Protein AF-A0AAU2B0Q8-F1 (afdb_monomer_lite)

Sequence (162 aa):
MTEQHGPQQRIADAIRPAMLNGLQDAELIGAPGTERINEWVDWIAAVVAGEVVQPIAAERDAFADRVDTLTHVARRNKEGCKDAARDVQLLEARVAELEAEVTQLRVPGVVLAGLGVEADAASVAGTPPQSLRDRLRAKYPATAEALDRRDAEAGPSRSAED

Structure (mmCIF, N/CA/C/O backbone):
data_AF-A0AAU2B0Q8-F1
#
_entry.id   AF-A0AAU2B0Q8-F1
#
loop_
_atom_site.group_PDB
_atom_site.id
_atom_site.type_symbol
_atom_site.label_atom_id
_atom_site.label_alt_id
_atom_site.label_comp_id
_atom_site.label_asym_id
_atom_site.label_entity_id
_atom_site.label_seq_id
_atom_site.pdbx_PDB_ins_code
_atom_site.Cartn_x
_atom_site.Cartn_y
_atom_site.Cartn_z
_atom_site.occupancy
_atom_site.B_iso_or_equiv
_atom_site.auth_seq_id
_atom_site.auth_comp_id
_atom_site.auth_asym_id
_atom_site.auth_atom_id
_atom_site.pdbx_PDB_model_num
ATOM 1 N N . MET A 1 1 ? 26.368 -13.907 -3.805 1.00 35.94 1 MET A N 1
ATOM 2 C CA . MET A 1 1 ? 25.536 -12.717 -3.543 1.00 35.94 1 MET A CA 1
ATOM 3 C C . MET A 1 1 ? 25.268 -12.088 -4.895 1.00 35.94 1 MET A C 1
ATOM 5 O O . MET A 1 1 ? 26.212 -11.636 -5.519 1.00 35.94 1 MET A O 1
ATOM 9 N N . THR A 1 2 ? 24.056 -12.201 -5.429 1.00 44.50 2 THR A N 1
ATOM 10 C CA . THR A 1 2 ? 23.700 -11.556 -6.701 1.00 44.50 2 THR A CA 1
ATOM 11 C C . THR A 1 2 ? 23.457 -10.083 -6.416 1.00 44.50 2 THR A C 1
ATOM 13 O O . THR A 1 2 ? 22.501 -9.760 -5.710 1.00 44.50 2 THR A O 1
ATOM 16 N N . GLU A 1 3 ? 24.339 -9.212 -6.901 1.00 51.69 3 GLU A N 1
ATOM 17 C CA . GLU A 1 3 ? 24.144 -7.765 -6.835 1.00 51.69 3 GLU A CA 1
ATOM 18 C C . GLU A 1 3 ? 22.804 -7.434 -7.495 1.00 51.69 3 GLU A C 1
ATOM 20 O O . GLU A 1 3 ? 22.628 -7.616 -8.699 1.00 51.69 3 GLU A O 1
ATOM 25 N N . GLN A 1 4 ? 21.811 -7.019 -6.707 1.00 60.97 4 GLN A N 1
ATOM 26 C CA . GLN A 1 4 ? 20.545 -6.557 -7.262 1.00 60.97 4 GLN A CA 1
ATOM 27 C C . GLN A 1 4 ? 20.808 -5.232 -7.966 1.00 60.97 4 GLN A C 1
ATOM 29 O O . GLN A 1 4 ? 21.012 -4.200 -7.331 1.00 60.97 4 GLN A O 1
ATOM 34 N N . HIS A 1 5 ? 20.836 -5.285 -9.292 1.00 75.31 5 HIS A N 1
ATOM 35 C CA . HIS A 1 5 ? 21.022 -4.114 -10.131 1.00 75.31 5 HIS A CA 1
ATOM 36 C C . HIS A 1 5 ? 19.855 -3.139 -9.905 1.00 75.31 5 HIS A C 1
ATOM 38 O O . HIS A 1 5 ? 18.690 -3.547 -9.816 1.00 75.31 5 HIS A O 1
ATOM 44 N N . GLY A 1 6 ? 20.168 -1.844 -9.795 1.00 86.56 6 GLY A N 1
ATOM 45 C CA . GLY A 1 6 ? 19.174 -0.789 -9.590 1.00 86.56 6 GLY A CA 1
ATOM 46 C C . GLY A 1 6 ? 18.129 -0.731 -10.717 1.00 86.56 6 GLY A C 1
ATOM 47 O O . GLY A 1 6 ? 18.336 -1.300 -11.792 1.00 86.56 6 GLY A O 1
ATOM 48 N N . PRO A 1 7 ? 16.979 -0.060 -10.506 1.00 87.62 7 PRO A N 1
ATOM 49 C CA . PRO A 1 7 ? 15.913 0.028 -11.507 1.00 87.62 7 PRO A CA 1
ATOM 50 C C . PRO A 1 7 ? 16.409 0.584 -12.846 1.00 87.62 7 PRO A C 1
ATOM 52 O O . PRO A 1 7 ? 16.089 0.004 -13.875 1.00 87.62 7 PRO A O 1
ATOM 55 N N . GLN A 1 8 ? 17.261 1.611 -12.832 1.00 89.12 8 GLN A N 1
ATOM 56 C CA . GLN A 1 8 ? 17.885 2.153 -14.040 1.00 89.12 8 GLN A CA 1
ATOM 57 C C . GLN A 1 8 ? 18.687 1.092 -14.803 1.00 89.12 8 GLN A C 1
ATOM 59 O O . GLN A 1 8 ? 18.427 0.867 -15.977 1.00 89.12 8 GLN A O 1
ATOM 64 N N . GLN A 1 9 ? 19.605 0.384 -14.140 1.00 91.00 9 GLN A N 1
ATOM 65 C CA . GLN A 1 9 ? 20.422 -0.639 -14.798 1.00 91.00 9 GLN A CA 1
ATOM 66 C C . GLN A 1 9 ? 19.556 -1.759 -15.391 1.00 91.00 9 GLN A C 1
ATOM 68 O O . GLN A 1 9 ? 19.743 -2.133 -16.541 1.00 91.00 9 GLN A O 1
ATOM 73 N N . ARG A 1 10 ? 18.538 -2.228 -14.656 1.00 91.88 10 ARG A N 1
ATOM 74 C CA . ARG A 1 10 ? 17.608 -3.251 -15.164 1.00 91.88 10 ARG A CA 1
ATOM 75 C C . ARG A 1 10 ? 16.826 -2.782 -16.390 1.00 91.88 10 ARG A C 1
ATOM 77 O O . ARG A 1 10 ? 16.596 -3.576 -17.297 1.00 91.88 10 ARG A O 1
ATOM 84 N N . ILE A 1 11 ? 16.406 -1.516 -16.417 1.00 91.56 11 ILE A N 1
ATOM 85 C CA . ILE A 1 11 ? 15.725 -0.936 -17.581 1.00 91.56 11 ILE A CA 1
ATOM 86 C C . ILE A 1 11 ? 16.696 -0.850 -18.757 1.00 91.56 11 ILE A C 1
ATOM 88 O O . ILE A 1 11 ? 16.349 -1.293 -19.849 1.00 91.56 11 ILE A O 1
ATOM 92 N N . ALA A 1 12 ? 17.909 -0.338 -18.529 1.00 92.31 12 ALA A N 1
ATOM 93 C CA . ALA A 1 12 ? 18.942 -0.235 -19.551 1.00 92.31 12 ALA A CA 1
ATOM 94 C C . ALA A 1 12 ? 19.239 -1.608 -20.171 1.00 92.31 12 ALA A C 1
ATOM 96 O O . ALA A 1 12 ? 19.169 -1.759 -21.388 1.00 92.31 12 ALA A O 1
ATOM 97 N N . ASP A 1 13 ? 19.473 -2.627 -19.343 1.00 93.75 13 ASP A N 1
ATOM 98 C CA . ASP A 1 13 ? 19.746 -3.999 -19.782 1.00 93.75 13 ASP A CA 1
ATOM 99 C C . ASP A 1 13 ? 18.590 -4.594 -20.601 1.00 93.75 13 ASP A C 1
ATOM 101 O O . ASP A 1 13 ? 18.823 -5.344 -21.549 1.00 93.75 13 ASP A O 1
ATOM 105 N N . ALA A 1 14 ? 17.343 -4.234 -20.277 1.00 92.50 14 ALA A N 1
ATOM 106 C CA . ALA A 1 14 ? 16.164 -4.712 -20.991 1.00 92.50 14 ALA A CA 1
ATOM 107 C C . ALA A 1 14 ? 15.992 -4.063 -22.376 1.00 92.50 14 ALA A C 1
ATOM 109 O O . ALA A 1 14 ? 15.600 -4.744 -23.324 1.00 92.50 14 ALA A O 1
ATOM 110 N N . ILE A 1 15 ? 16.273 -2.762 -22.512 1.00 90.12 15 ILE A N 1
ATOM 111 C CA . ILE A 1 15 ? 16.027 -2.026 -23.766 1.00 90.12 15 ILE A CA 1
ATOM 112 C C . ILE A 1 15 ? 17.228 -2.038 -24.721 1.00 90.12 15 ILE A C 1
ATOM 114 O O . ILE A 1 15 ? 17.041 -1.960 -25.939 1.00 90.12 15 ILE A O 1
ATOM 118 N N . ARG A 1 16 ? 18.457 -2.172 -24.198 1.00 91.06 16 ARG A N 1
ATOM 119 C CA . ARG A 1 16 ? 19.703 -2.085 -24.980 1.00 91.06 16 ARG A CA 1
ATOM 120 C C . ARG A 1 16 ? 19.742 -3.040 -26.177 1.00 91.06 16 ARG A C 1
ATOM 122 O O . ARG A 1 16 ? 20.041 -2.566 -27.273 1.00 91.06 16 ARG A O 1
ATOM 129 N N . PRO A 1 17 ? 19.411 -4.343 -26.045 1.00 91.06 17 PRO A N 1
ATOM 130 C CA . PRO A 1 17 ? 19.497 -5.271 -27.172 1.00 91.06 17 PRO A CA 1
ATOM 131 C C . PRO A 1 17 ? 18.515 -4.921 -28.294 1.00 91.06 17 PRO A C 1
ATOM 133 O O . PRO A 1 17 ? 18.855 -5.020 -29.470 1.00 91.06 17 PRO A O 1
ATOM 136 N N . ALA A 1 18 ? 17.306 -4.479 -27.941 1.00 87.56 18 ALA A N 1
ATOM 137 C CA . ALA A 1 18 ? 16.290 -4.099 -28.915 1.00 87.56 18 ALA A CA 1
ATOM 138 C C . ALA A 1 18 ? 16.690 -2.830 -29.679 1.00 87.56 18 ALA A C 1
ATOM 140 O O . ALA A 1 18 ? 16.539 -2.785 -30.897 1.00 87.56 18 ALA A O 1
ATOM 141 N N . MET A 1 19 ? 17.251 -1.830 -28.991 1.00 85.94 19 MET A N 1
ATOM 142 C CA . MET A 1 19 ? 17.720 -0.602 -29.639 1.00 85.94 19 MET A CA 1
ATOM 143 C C . MET A 1 19 ? 18.940 -0.845 -30.530 1.00 85.94 19 MET A C 1
ATOM 145 O O . MET A 1 19 ? 18.971 -0.356 -31.655 1.00 85.94 19 MET A O 1
ATOM 149 N N . LEU A 1 20 ? 19.912 -1.637 -30.066 1.00 84.81 20 LEU A N 1
ATOM 150 C CA . LEU A 1 20 ? 21.101 -1.966 -30.855 1.00 84.81 20 LEU A CA 1
ATOM 151 C C . LEU A 1 20 ? 20.778 -2.817 -32.086 1.00 84.81 20 LEU A C 1
ATOM 153 O O . LEU A 1 20 ? 21.429 -2.644 -33.106 1.00 84.81 20 LEU A O 1
ATOM 157 N N . ASN A 1 21 ? 19.797 -3.720 -32.017 1.00 83.62 21 ASN A N 1
ATOM 158 C CA . ASN A 1 21 ? 19.407 -4.538 -33.169 1.00 83.62 21 ASN A CA 1
ATOM 159 C C . ASN A 1 21 ? 18.445 -3.804 -34.112 1.00 83.62 21 ASN A C 1
ATOM 161 O O . ASN A 1 21 ? 18.556 -3.935 -35.324 1.00 83.62 21 ASN A O 1
ATOM 165 N N . GLY A 1 22 ? 17.505 -3.025 -33.571 1.00 78.38 22 GLY A N 1
ATOM 166 C CA . GLY A 1 22 ? 16.471 -2.350 -34.359 1.00 78.38 22 GLY A CA 1
ATOM 167 C C . GLY A 1 22 ? 16.946 -1.099 -35.102 1.00 78.38 22 GLY A C 1
ATOM 168 O O . GLY A 1 22 ? 16.287 -0.680 -36.047 1.00 78.38 22 GLY A O 1
ATOM 169 N N . LEU A 1 23 ? 18.070 -0.501 -34.691 1.00 77.12 23 LEU A N 1
ATOM 170 C CA . LEU A 1 23 ? 18.629 0.713 -35.302 1.00 77.12 23 LEU A CA 1
ATOM 171 C C . LEU A 1 23 ? 19.863 0.445 -36.180 1.00 77.12 23 LEU A C 1
ATOM 173 O O . LEU A 1 23 ? 20.507 1.396 -36.614 1.00 77.12 23 LEU A O 1
ATOM 177 N N . GLN A 1 24 ? 20.185 -0.823 -36.468 1.00 64.44 24 GLN A N 1
ATOM 178 C CA . GLN A 1 24 ? 21.345 -1.205 -37.291 1.00 64.44 24 GLN A CA 1
ATOM 179 C C . GLN A 1 24 ? 21.303 -0.664 -38.726 1.00 64.44 24 GLN A C 1
ATOM 181 O O . GLN A 1 24 ? 22.360 -0.418 -39.299 1.00 64.44 24 GLN A O 1
ATOM 186 N N . ASP A 1 25 ? 20.109 -0.440 -39.280 1.00 63.06 25 ASP A N 1
ATOM 187 C CA . ASP A 1 25 ? 19.922 0.099 -40.635 1.00 63.06 25 ASP A CA 1
ATOM 188 C C . ASP A 1 25 ? 19.875 1.640 -40.678 1.00 63.06 25 ASP A C 1
ATOM 190 O O . ASP A 1 25 ? 19.776 2.234 -41.753 1.00 63.06 25 ASP A O 1
ATOM 194 N N . ALA A 1 26 ? 19.919 2.314 -39.523 1.00 64.81 26 ALA A N 1
ATOM 195 C CA . ALA A 1 26 ? 20.040 3.769 -39.474 1.00 64.81 26 ALA A CA 1
ATOM 196 C C . ALA A 1 26 ? 21.473 4.191 -39.849 1.00 64.81 26 ALA A C 1
ATOM 198 O O . ALA A 1 26 ? 22.407 3.418 -39.673 1.00 64.81 26 ALA A O 1
ATOM 199 N N . GLU A 1 27 ? 21.696 5.447 -40.265 1.00 68.94 27 GLU A N 1
ATOM 200 C CA . GLU A 1 27 ? 23.040 6.005 -40.565 1.00 68.94 27 GLU A CA 1
ATOM 201 C C . GLU A 1 27 ? 24.040 5.948 -39.379 1.00 68.94 27 GLU A C 1
ATOM 203 O O . GLU A 1 27 ? 25.193 6.360 -39.490 1.00 68.94 27 GLU A O 1
ATOM 208 N N . LEU A 1 28 ? 23.617 5.408 -38.236 1.00 69.56 28 LEU A N 1
ATOM 209 C CA . LEU A 1 28 ? 24.382 5.152 -37.021 1.00 69.56 28 LEU A CA 1
ATOM 210 C C . LEU A 1 28 ? 25.115 3.795 -37.084 1.00 69.56 28 LEU A C 1
ATOM 212 O O . LEU A 1 28 ? 25.066 3.011 -36.138 1.00 69.56 28 LEU A O 1
ATOM 216 N N . ILE A 1 29 ? 25.795 3.496 -38.192 1.00 72.50 29 ILE A N 1
ATOM 217 C CA . ILE A 1 29 ? 26.538 2.236 -38.355 1.00 72.50 29 ILE A CA 1
ATOM 218 C C . ILE A 1 29 ? 27.941 2.358 -37.739 1.00 72.50 29 ILE A C 1
ATOM 220 O O . ILE A 1 29 ? 28.650 3.344 -37.941 1.00 72.50 29 ILE A O 1
ATOM 224 N N . GLY A 1 30 ? 28.382 1.313 -37.032 1.00 79.88 30 GLY A N 1
ATOM 225 C CA . GLY A 1 30 ? 29.742 1.190 -36.494 1.00 79.88 30 GLY A CA 1
ATOM 226 C C . GLY A 1 30 ? 29.897 1.681 -35.052 1.00 79.88 30 GLY A C 1
ATOM 227 O O . GLY A 1 30 ? 28.922 1.989 -34.371 1.00 79.88 30 GLY A O 1
ATOM 228 N N . ALA A 1 31 ? 31.142 1.732 -34.564 1.00 83.69 31 ALA A N 1
ATOM 229 C CA . ALA A 1 31 ? 31.440 2.040 -33.160 1.00 83.69 31 ALA A CA 1
ATOM 230 C C . ALA A 1 31 ? 30.826 3.368 -32.651 1.00 83.69 31 ALA A C 1
ATOM 232 O O . ALA A 1 31 ? 30.206 3.336 -31.588 1.00 83.69 31 ALA A O 1
ATOM 233 N N . PRO A 1 32 ? 30.868 4.489 -33.406 1.00 83.38 32 PRO A N 1
ATOM 234 C CA . PRO A 1 32 ? 30.246 5.743 -32.965 1.00 83.38 32 PRO A CA 1
ATOM 235 C C . PRO A 1 32 ? 28.717 5.660 -32.842 1.00 83.38 32 PRO A C 1
ATOM 237 O O . PRO A 1 32 ? 28.114 6.312 -31.991 1.00 83.38 32 PRO A O 1
ATOM 240 N N . GLY A 1 33 ? 28.071 4.851 -33.687 1.00 85.44 33 GLY A N 1
ATOM 241 C CA . GLY A 1 33 ? 26.631 4.615 -33.617 1.00 85.44 33 GLY A CA 1
ATOM 242 C C . GLY A 1 33 ? 26.243 3.804 -32.384 1.00 85.44 33 GLY A C 1
ATOM 243 O O . GLY A 1 33 ? 25.320 4.178 -31.663 1.00 85.44 33 GLY A O 1
ATOM 244 N N . THR A 1 34 ? 27.006 2.751 -32.083 1.00 87.31 34 THR A N 1
ATOM 245 C CA . THR A 1 34 ? 26.842 1.946 -30.864 1.00 87.31 34 THR A CA 1
ATOM 246 C C . THR A 1 34 ? 27.009 2.782 -29.595 1.00 87.31 34 THR A C 1
ATOM 248 O O . THR A 1 34 ? 26.206 2.650 -28.673 1.00 87.31 34 THR A O 1
ATOM 251 N N . GLU A 1 35 ? 28.017 3.658 -29.538 1.00 88.44 35 GLU A N 1
ATOM 252 C CA . GLU A 1 35 ? 28.221 4.579 -28.411 1.00 88.44 35 GLU A CA 1
ATOM 253 C C . GLU A 1 3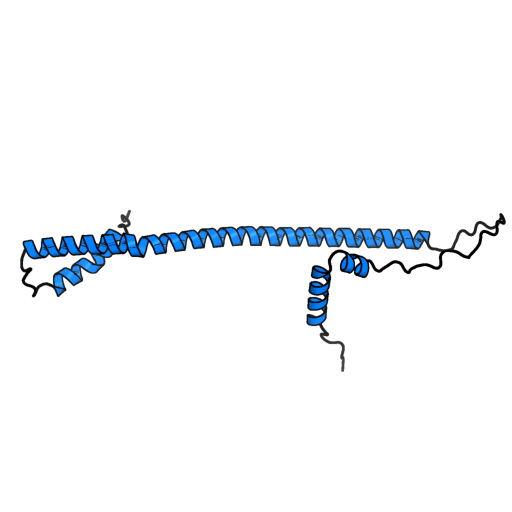5 ? 26.999 5.476 -28.199 1.00 88.44 35 GLU A C 1
ATOM 255 O O . GLU A 1 35 ? 26.435 5.508 -27.106 1.00 88.44 35 GLU A O 1
ATOM 260 N N . ARG A 1 36 ? 26.505 6.107 -29.267 1.00 87.12 36 ARG A N 1
ATOM 261 C CA . ARG A 1 36 ? 25.338 6.990 -29.190 1.00 87.12 36 ARG A CA 1
ATOM 262 C C . ARG A 1 36 ? 24.051 6.259 -28.798 1.00 87.12 36 ARG A C 1
ATOM 264 O O . ARG A 1 36 ? 23.245 6.796 -28.043 1.00 87.12 36 ARG A O 1
ATOM 271 N N . ILE A 1 37 ? 23.856 5.027 -29.272 1.00 88.00 37 ILE A N 1
ATOM 272 C CA . ILE A 1 37 ? 22.720 4.190 -28.856 1.00 88.00 37 ILE A CA 1
ATOM 273 C C . ILE A 1 37 ? 22.828 3.847 -27.366 1.00 88.00 37 ILE A C 1
ATOM 275 O O . ILE A 1 37 ? 21.822 3.891 -26.660 1.00 88.00 37 ILE A O 1
ATOM 279 N N . ASN A 1 38 ? 24.029 3.545 -26.866 1.00 89.12 38 ASN A N 1
ATOM 280 C CA . ASN A 1 38 ? 24.239 3.277 -25.445 1.00 89.12 38 ASN A CA 1
ATOM 281 C C . ASN A 1 38 ? 23.926 4.502 -24.575 1.00 89.12 38 ASN A C 1
ATOM 283 O O . ASN A 1 38 ? 23.239 4.350 -23.569 1.00 89.12 38 ASN A O 1
ATOM 287 N N . GLU A 1 39 ? 24.338 5.702 -24.990 1.00 89.44 39 GLU A N 1
ATOM 288 C CA . GLU A 1 39 ? 23.991 6.953 -24.301 1.00 89.44 39 GLU A CA 1
ATOM 289 C C . GLU A 1 39 ? 22.472 7.174 -24.241 1.00 89.44 39 GLU A C 1
ATOM 291 O O . GLU A 1 39 ? 21.930 7.553 -23.201 1.00 89.44 39 GLU A O 1
ATOM 296 N N . TRP A 1 40 ? 21.758 6.904 -25.338 1.00 92.44 40 TRP A N 1
ATOM 297 C CA . TRP A 1 40 ? 20.297 7.006 -25.365 1.00 92.44 40 TRP A CA 1
ATOM 298 C C . TRP A 1 40 ? 19.625 5.987 -24.458 1.00 92.44 40 TRP A C 1
ATOM 300 O O . TRP A 1 40 ? 18.688 6.338 -23.745 1.00 92.44 40 TRP A O 1
ATOM 310 N N . VAL A 1 41 ? 20.102 4.745 -24.462 1.00 93.19 41 VAL A N 1
ATOM 311 C CA . VAL A 1 41 ? 19.620 3.696 -23.561 1.00 93.19 41 VAL A CA 1
ATOM 312 C C . VAL A 1 41 ? 19.783 4.126 -22.106 1.00 93.19 41 VAL A C 1
ATOM 314 O O . VAL A 1 41 ? 18.835 4.019 -21.329 1.00 93.19 41 VAL A O 1
ATOM 317 N N . ASP A 1 42 ? 20.950 4.654 -21.744 1.00 93.06 42 ASP A N 1
ATOM 318 C CA . ASP A 1 42 ? 21.232 5.081 -20.376 1.00 93.06 42 ASP A CA 1
ATOM 319 C C . ASP A 1 42 ? 20.362 6.282 -19.974 1.00 93.06 42 ASP A C 1
ATOM 321 O O . ASP A 1 42 ? 19.837 6.316 -18.856 1.00 93.06 42 ASP A O 1
ATOM 325 N N . TRP A 1 43 ? 20.135 7.225 -20.896 1.00 95.00 43 TRP A N 1
ATOM 326 C CA . TRP A 1 43 ? 19.232 8.358 -20.689 1.00 95.00 43 TRP A CA 1
ATOM 327 C C . TRP A 1 43 ? 17.772 7.916 -20.516 1.00 95.00 43 TRP A C 1
ATOM 329 O O . TRP A 1 43 ? 17.133 8.306 -19.539 1.00 95.00 43 TRP A O 1
ATOM 339 N N . ILE A 1 44 ? 17.247 7.059 -21.402 1.00 92.00 44 ILE A N 1
ATOM 340 C CA . ILE A 1 44 ? 15.879 6.520 -21.294 1.00 92.00 44 ILE A CA 1
ATOM 341 C C . ILE A 1 44 ? 15.722 5.773 -19.971 1.00 92.00 44 ILE A C 1
ATOM 343 O O . ILE A 1 44 ? 14.739 5.969 -19.257 1.00 92.00 44 ILE A O 1
ATOM 347 N N . ALA A 1 45 ? 16.696 4.937 -19.617 1.00 95.44 45 ALA A N 1
ATOM 348 C CA . ALA A 1 45 ? 16.668 4.185 -18.377 1.00 95.44 45 ALA A CA 1
ATOM 349 C C . ALA A 1 45 ? 16.657 5.095 -17.143 1.00 95.44 45 ALA A C 1
ATOM 351 O O . ALA A 1 45 ? 15.925 4.814 -16.192 1.00 95.44 45 ALA A O 1
ATOM 352 N N . ALA A 1 46 ? 17.427 6.188 -17.160 1.00 92.88 46 ALA A N 1
ATOM 353 C CA . ALA A 1 46 ? 17.427 7.181 -16.089 1.00 92.88 46 ALA A CA 1
ATOM 354 C C . ALA A 1 46 ? 16.056 7.856 -15.956 1.00 92.88 46 ALA A C 1
ATOM 356 O O . ALA A 1 46 ? 15.504 7.910 -14.857 1.00 92.88 46 ALA A O 1
ATOM 357 N N . VAL A 1 47 ? 15.481 8.305 -17.076 1.00 95.31 47 VAL A N 1
ATOM 358 C CA . VAL A 1 47 ? 14.170 8.969 -17.104 1.00 95.31 47 VAL A CA 1
ATOM 359 C C . VAL A 1 47 ? 13.071 8.025 -16.623 1.00 95.31 47 VAL A C 1
ATOM 361 O O . VAL A 1 47 ? 12.293 8.393 -15.755 1.00 95.31 47 VAL A O 1
ATOM 364 N N . VAL A 1 48 ? 13.015 6.785 -17.112 1.00 94.94 48 VAL A N 1
ATOM 365 C CA . VAL A 1 48 ? 11.987 5.823 -16.681 1.00 94.94 48 VAL A CA 1
ATOM 366 C C . VAL A 1 48 ? 12.162 5.451 -15.206 1.00 94.94 48 VAL A C 1
ATOM 368 O O . VAL A 1 48 ? 11.177 5.350 -14.471 1.00 94.94 48 VAL A O 1
ATOM 371 N N . ALA A 1 49 ? 13.399 5.273 -14.736 1.00 94.25 49 ALA A N 1
ATOM 372 C CA . ALA A 1 49 ? 13.650 4.990 -13.328 1.00 94.25 49 ALA A CA 1
ATOM 373 C C . ALA A 1 49 ? 13.195 6.145 -12.418 1.00 94.25 49 ALA A C 1
ATOM 375 O O . ALA A 1 49 ? 12.574 5.883 -11.387 1.00 94.25 49 ALA A O 1
ATOM 376 N N . GLY A 1 50 ? 13.483 7.391 -12.798 1.00 89.88 50 GLY A N 1
ATOM 377 C CA . GLY A 1 50 ? 13.144 8.584 -12.019 1.00 89.88 50 GLY A CA 1
ATOM 378 C C . GLY A 1 50 ? 11.674 8.986 -12.109 1.00 89.88 50 GLY A C 1
ATOM 379 O O . GLY A 1 50 ? 11.032 9.187 -11.089 1.00 89.88 50 GLY A O 1
ATOM 380 N N . GLU A 1 51 ? 11.114 9.050 -13.313 1.00 94.19 51 GLU A N 1
ATOM 381 C CA . GLU A 1 51 ? 9.787 9.638 -13.548 1.00 94.19 51 GLU A CA 1
ATOM 382 C C . GLU A 1 51 ? 8.644 8.621 -13.456 1.00 94.19 51 GLU A C 1
ATOM 384 O O . GLU A 1 51 ? 7.489 9.000 -13.285 1.00 94.19 51 GLU A O 1
ATOM 389 N N . VAL A 1 52 ? 8.938 7.321 -13.573 1.00 93.94 52 VAL A N 1
ATOM 390 C CA . VAL A 1 52 ? 7.907 6.270 -13.554 1.00 93.94 52 VAL A CA 1
ATOM 391 C C . VAL A 1 52 ? 8.090 5.344 -12.362 1.00 93.94 52 VAL A C 1
ATOM 393 O O . VAL A 1 52 ? 7.171 5.160 -11.566 1.00 93.94 52 VAL A O 1
ATOM 396 N N . VAL A 1 53 ? 9.277 4.752 -12.208 1.00 94.88 53 VAL A N 1
ATOM 397 C CA . VAL A 1 53 ? 9.483 3.716 -11.187 1.00 94.88 53 VAL A CA 1
ATOM 398 C C . VAL A 1 53 ? 9.507 4.303 -9.776 1.00 94.88 53 VAL A C 1
ATOM 400 O O . VAL A 1 53 ? 8.875 3.735 -8.885 1.00 94.88 53 VAL A O 1
ATOM 403 N N . GLN A 1 54 ? 10.208 5.418 -9.553 1.00 91.81 54 GLN A N 1
ATOM 404 C CA . GLN A 1 54 ? 10.292 6.031 -8.222 1.00 91.81 54 GLN A CA 1
ATOM 405 C C . GLN A 1 54 ? 8.930 6.504 -7.679 1.00 91.81 54 GLN A C 1
ATOM 407 O O . GLN A 1 54 ? 8.629 6.142 -6.540 1.00 91.81 54 GLN A O 1
ATOM 412 N N . PRO A 1 55 ? 8.069 7.218 -8.436 1.00 95.38 55 PRO A N 1
ATOM 413 C CA . PRO A 1 55 ? 6.752 7.622 -7.945 1.00 95.38 55 PRO A CA 1
ATOM 414 C C . PRO A 1 55 ? 5.866 6.434 -7.576 1.00 95.38 55 PRO A C 1
ATOM 416 O O . PRO A 1 55 ? 5.283 6.414 -6.496 1.00 95.38 55 PRO A O 1
ATOM 419 N N . ILE A 1 56 ? 5.835 5.395 -8.418 1.00 94.88 56 ILE A N 1
ATOM 420 C CA . ILE A 1 56 ? 5.065 4.175 -8.140 1.00 94.88 56 ILE A CA 1
ATOM 421 C C . ILE A 1 56 ? 5.585 3.480 -6.876 1.00 94.88 56 ILE A C 1
ATOM 423 O O . ILE A 1 56 ? 4.797 3.007 -6.056 1.00 94.88 56 ILE A O 1
ATOM 427 N N . ALA A 1 57 ? 6.907 3.413 -6.695 1.00 95.25 57 ALA A N 1
ATOM 428 C CA . ALA A 1 57 ? 7.499 2.841 -5.490 1.00 95.25 57 ALA A CA 1
ATOM 429 C C . ALA A 1 57 ? 7.131 3.655 -4.239 1.00 95.25 57 ALA A C 1
ATOM 431 O O . ALA A 1 57 ? 6.722 3.070 -3.239 1.00 95.25 57 ALA A O 1
ATOM 432 N N . ALA A 1 58 ? 7.194 4.986 -4.315 1.00 95.31 58 ALA A N 1
ATOM 433 C CA . ALA A 1 58 ? 6.808 5.868 -3.218 1.00 95.31 58 ALA A CA 1
ATOM 434 C C . ALA A 1 58 ? 5.318 5.728 -2.860 1.00 95.31 58 ALA A C 1
ATOM 436 O O . ALA A 1 58 ? 4.971 5.638 -1.683 1.00 95.31 58 ALA A O 1
ATOM 437 N N . GLU A 1 59 ? 4.430 5.651 -3.854 1.00 96.44 59 GLU A N 1
ATOM 438 C CA . GLU A 1 59 ? 2.997 5.430 -3.628 1.00 96.44 59 GLU A CA 1
ATOM 439 C C . GLU A 1 59 ? 2.708 4.061 -3.010 1.00 96.44 59 GLU A C 1
ATOM 441 O O . GLU A 1 59 ? 1.873 3.955 -2.106 1.00 96.44 59 GLU A O 1
ATOM 446 N N . ARG A 1 60 ? 3.405 3.014 -3.469 1.00 97.12 60 ARG A N 1
ATOM 447 C CA . ARG A 1 60 ? 3.319 1.671 -2.888 1.00 97.12 60 ARG A CA 1
ATOM 448 C C . ARG A 1 60 ? 3.722 1.690 -1.417 1.00 97.12 60 ARG A C 1
ATOM 450 O O . ARG A 1 60 ? 3.014 1.113 -0.595 1.00 97.12 60 ARG A O 1
ATOM 457 N N . ASP A 1 61 ? 4.826 2.348 -1.088 1.00 97.56 61 ASP A N 1
ATOM 458 C CA . ASP A 1 61 ? 5.334 2.403 0.282 1.00 97.56 61 ASP A CA 1
ATOM 459 C C . ASP A 1 61 ? 4.376 3.209 1.179 1.00 97.56 61 ASP A C 1
ATOM 461 O O . ASP A 1 61 ? 3.943 2.720 2.221 1.00 97.56 61 ASP A O 1
ATOM 465 N N . ALA A 1 62 ? 3.876 4.354 0.703 1.00 97.50 62 ALA A N 1
ATOM 466 C CA . ALA A 1 62 ? 2.840 5.120 1.402 1.00 97.50 62 ALA A CA 1
ATOM 467 C C . ALA A 1 62 ? 1.512 4.349 1.556 1.00 97.50 62 ALA A C 1
ATOM 469 O O . ALA A 1 62 ? 0.733 4.579 2.486 1.00 97.50 62 ALA A O 1
ATOM 470 N N . PHE A 1 63 ? 1.184 3.450 0.625 1.00 97.19 63 PHE A N 1
ATOM 471 C CA . PHE A 1 63 ? 0.043 2.550 0.773 1.00 97.19 63 PHE A CA 1
ATOM 472 C C . PHE A 1 63 ? 0.289 1.494 1.856 1.00 97.19 63 PHE A C 1
ATOM 474 O O . PHE A 1 63 ? -0.603 1.278 2.677 1.00 97.19 63 PHE A O 1
ATOM 481 N N . ALA A 1 64 ? 1.478 0.891 1.902 1.00 97.75 64 ALA A N 1
ATOM 482 C CA . ALA A 1 64 ? 1.849 -0.060 2.947 1.00 97.75 64 ALA A CA 1
ATOM 483 C C . ALA A 1 64 ? 1.737 0.572 4.348 1.00 97.75 64 ALA A C 1
ATOM 485 O O . ALA A 1 64 ? 1.053 0.021 5.209 1.00 97.75 64 ALA A O 1
ATOM 486 N N . ASP A 1 65 ? 2.249 1.792 4.529 1.00 98.31 65 ASP A N 1
ATOM 487 C CA . ASP A 1 65 ? 2.150 2.532 5.798 1.00 98.31 65 ASP A CA 1
ATOM 488 C C . ASP A 1 65 ? 0.694 2.778 6.232 1.00 98.31 65 ASP A C 1
ATOM 490 O O . ASP A 1 65 ? 0.331 2.681 7.414 1.00 98.31 65 ASP A O 1
ATOM 494 N N . ARG A 1 66 ? -0.186 3.083 5.267 1.00 98.31 66 ARG A N 1
ATOM 495 C CA . ARG A 1 66 ? -1.624 3.253 5.528 1.00 98.31 66 ARG A CA 1
ATOM 496 C C . ARG A 1 66 ? -2.277 1.940 5.946 1.00 98.31 66 ARG A C 1
ATOM 498 O O . ARG A 1 66 ? -3.091 1.946 6.870 1.00 98.31 66 ARG A O 1
ATOM 505 N N . VAL A 1 67 ? -1.930 0.828 5.300 1.00 98.44 67 VAL A N 1
ATOM 506 C CA . VAL A 1 67 ? -2.432 -0.505 5.664 1.00 98.44 67 VAL A CA 1
ATOM 507 C C . VAL A 1 67 ? -1.979 -0.895 7.071 1.00 98.44 67 VAL A C 1
ATOM 509 O O . VAL A 1 67 ? -2.799 -1.374 7.860 1.00 98.44 67 VAL A O 1
ATOM 512 N N . ASP A 1 68 ? -0.726 -0.626 7.428 1.00 98.38 68 ASP A N 1
ATOM 513 C CA . ASP A 1 68 ? -0.202 -0.891 8.770 1.00 98.38 68 ASP A CA 1
ATOM 514 C C . ASP A 1 68 ? -0.923 -0.054 9.831 1.00 98.38 68 ASP A C 1
ATOM 516 O O . ASP A 1 68 ? -1.369 -0.575 10.861 1.00 98.38 68 ASP A O 1
ATOM 520 N N . THR A 1 69 ? -1.145 1.230 9.540 1.00 98.25 69 THR A N 1
ATOM 521 C CA . THR A 1 69 ? -1.908 2.129 10.414 1.00 98.25 69 THR A CA 1
ATOM 522 C C . THR A 1 69 ? -3.339 1.628 10.618 1.00 98.25 69 THR A C 1
ATOM 524 O O . THR A 1 69 ? -3.806 1.523 11.756 1.00 98.25 69 THR A O 1
ATOM 527 N N . LEU A 1 70 ? -4.041 1.267 9.539 1.00 98.25 70 LEU A N 1
ATOM 528 C CA . LEU A 1 70 ? -5.404 0.732 9.615 1.00 98.25 70 LEU A CA 1
ATOM 529 C C . LEU A 1 70 ? -5.457 -0.595 10.375 1.00 98.25 70 LEU A C 1
ATOM 531 O O . LEU A 1 70 ? -6.377 -0.813 11.163 1.00 98.25 70 LEU A O 1
ATOM 535 N N . THR A 1 71 ? -4.454 -1.453 10.204 1.00 98.38 71 THR A N 1
ATOM 536 C CA . THR A 1 71 ? -4.338 -2.718 10.939 1.00 98.38 71 THR A CA 1
ATOM 537 C C . THR A 1 71 ? -4.180 -2.475 12.439 1.00 98.38 71 THR A C 1
ATOM 539 O O . THR A 1 71 ? -4.842 -3.128 13.253 1.00 98.38 71 THR A O 1
ATOM 542 N N . HIS A 1 72 ? -3.348 -1.506 12.824 1.00 98.19 72 HIS A N 1
ATOM 543 C CA . HIS A 1 72 ? -3.188 -1.108 14.219 1.00 98.19 72 HIS A CA 1
ATOM 544 C C . HIS A 1 72 ? -4.492 -0.536 14.805 1.00 98.19 72 HIS A C 1
ATOM 546 O O . HIS A 1 72 ? -4.920 -0.951 15.886 1.00 98.19 72 HIS A O 1
ATOM 552 N N . VAL A 1 73 ? -5.172 0.358 14.079 1.00 98.38 73 VAL A N 1
ATOM 553 C CA . VAL A 1 73 ? -6.467 0.926 14.497 1.00 98.38 73 VAL A CA 1
ATOM 554 C C . VAL A 1 73 ? -7.529 -0.164 14.652 1.00 98.38 73 VAL A C 1
ATOM 556 O O . VAL A 1 73 ? -8.229 -0.193 15.665 1.00 98.38 73 VAL A O 1
ATOM 559 N N . ALA A 1 74 ? -7.628 -1.094 13.701 1.00 98.00 74 ALA A N 1
ATOM 560 C CA . ALA A 1 74 ? -8.579 -2.200 13.758 1.00 98.00 74 ALA A CA 1
ATOM 561 C C . ALA A 1 74 ? -8.344 -3.096 14.984 1.00 98.00 74 ALA A C 1
ATOM 563 O O . ALA A 1 74 ? -9.298 -3.494 15.655 1.00 98.00 74 ALA A O 1
ATOM 564 N N . ARG A 1 75 ? -7.076 -3.373 15.319 1.00 98.19 75 ARG A N 1
ATOM 565 C CA . ARG A 1 75 ? -6.711 -4.137 16.520 1.00 98.19 75 ARG A CA 1
ATOM 566 C C . ARG A 1 75 ? -7.156 -3.422 17.794 1.00 98.19 75 ARG A C 1
ATOM 568 O O . ARG A 1 75 ? -7.864 -4.023 18.599 1.00 98.19 75 ARG A O 1
ATOM 575 N N . ARG A 1 76 ? -6.821 -2.136 17.927 1.00 97.88 76 ARG A N 1
ATOM 576 C CA . ARG A 1 76 ? -7.221 -1.318 19.080 1.00 97.88 76 ARG A CA 1
ATOM 577 C C . ARG A 1 76 ? -8.740 -1.234 19.222 1.00 97.88 76 ARG A C 1
ATOM 579 O O . ARG A 1 76 ? -9.255 -1.329 20.328 1.00 97.88 76 ARG A O 1
ATOM 586 N N . ASN A 1 77 ? -9.463 -1.077 18.115 1.00 97.88 77 ASN A N 1
ATOM 587 C CA . ASN A 1 77 ? -10.924 -1.034 18.136 1.00 97.88 77 ASN A CA 1
ATOM 588 C C . ASN A 1 77 ? -11.508 -2.376 18.605 1.00 97.88 77 ASN A C 1
ATOM 590 O O . ASN A 1 77 ? -12.349 -2.412 19.496 1.00 97.88 77 ASN A O 1
ATOM 594 N N . LYS A 1 78 ? -10.987 -3.500 18.097 1.00 98.12 78 LYS A N 1
ATOM 595 C CA . LYS A 1 78 ? -11.389 -4.841 18.548 1.00 98.12 78 LYS A CA 1
ATOM 596 C C . LYS A 1 78 ? -11.163 -5.045 20.048 1.00 98.12 78 LYS A C 1
ATOM 598 O O . LYS A 1 78 ? -11.988 -5.681 20.700 1.00 98.12 78 LYS A O 1
ATOM 603 N N . GLU A 1 79 ? -10.050 -4.557 20.583 1.00 98.06 79 GLU A N 1
ATOM 604 C CA . GLU A 1 79 ? -9.769 -4.582 22.023 1.00 98.06 79 GLU A CA 1
ATOM 605 C C . GLU A 1 79 ? -10.765 -3.705 22.791 1.00 98.06 79 GLU A C 1
ATOM 607 O O . GLU A 1 79 ? -11.437 -4.210 23.685 1.00 98.06 79 GLU A O 1
ATOM 612 N N . GLY A 1 80 ? -10.980 -2.462 22.353 1.00 97.94 80 GLY A N 1
ATOM 613 C CA . GLY A 1 80 ? -11.955 -1.552 22.958 1.00 97.94 80 GLY A CA 1
ATOM 614 C C . GLY A 1 80 ? -13.388 -2.095 22.960 1.00 97.94 80 GLY A C 1
ATOM 615 O O . GLY A 1 80 ? -14.091 -1.961 23.955 1.00 97.94 80 GLY A O 1
ATOM 616 N N . CYS A 1 81 ? -13.819 -2.780 21.895 1.00 96.38 81 CYS A N 1
ATOM 617 C CA . CYS A 1 81 ? -15.122 -3.449 21.862 1.00 96.38 81 CYS A CA 1
ATOM 618 C C . CYS A 1 81 ? -15.226 -4.579 22.892 1.00 96.38 81 CYS A C 1
ATOM 620 O O . CYS A 1 81 ? -16.283 -4.762 23.490 1.00 96.38 81 CYS A O 1
ATOM 622 N N . LYS A 1 82 ? -14.152 -5.352 23.098 1.00 98.06 82 LYS A N 1
ATOM 623 C CA . LYS A 1 82 ? -14.137 -6.407 24.120 1.00 98.06 82 LYS A CA 1
ATOM 624 C C . LYS A 1 82 ? -14.205 -5.814 25.519 1.00 98.06 82 LYS A C 1
ATOM 626 O O . LYS A 1 82 ? -14.930 -6.346 26.350 1.00 98.06 82 LYS A O 1
ATOM 631 N N . ASP A 1 83 ? -13.464 -4.741 25.769 1.00 98.19 83 ASP A N 1
ATOM 632 C CA . ASP A 1 83 ? -13.465 -4.058 27.062 1.00 98.19 83 ASP A CA 1
ATOM 633 C C . ASP A 1 83 ? -14.851 -3.473 27.354 1.00 98.19 83 ASP A C 1
ATOM 635 O O . ASP A 1 83 ? -15.448 -3.812 28.372 1.00 98.19 83 ASP A O 1
ATOM 639 N N . ALA A 1 84 ? -15.436 -2.750 26.395 1.00 97.50 84 ALA A N 1
ATOM 640 C CA . ALA A 1 84 ? -16.793 -2.221 26.512 1.00 97.50 84 ALA A CA 1
ATOM 641 C C . ALA A 1 84 ? -17.843 -3.323 26.735 1.00 97.50 84 ALA A C 1
ATOM 643 O O . ALA A 1 84 ? -18.771 -3.139 27.517 1.00 97.50 84 ALA A O 1
ATOM 644 N N . ALA A 1 85 ? -17.702 -4.486 26.089 1.00 98.06 85 ALA A N 1
ATOM 645 C CA . ALA A 1 85 ? -18.600 -5.616 26.321 1.00 98.06 85 ALA A CA 1
ATOM 646 C C . ALA A 1 85 ? -18.503 -6.155 27.760 1.00 98.06 85 ALA A C 1
ATOM 648 O O . ALA A 1 85 ? -19.527 -6.509 28.342 1.00 98.06 85 ALA A O 1
ATOM 649 N N . ARG A 1 86 ? -17.301 -6.192 28.352 1.00 98.19 86 ARG A N 1
ATOM 650 C CA . ARG A 1 86 ? -17.132 -6.575 29.766 1.00 98.19 86 ARG A CA 1
ATOM 651 C C . ARG A 1 86 ? -17.730 -5.530 30.704 1.00 98.19 86 ARG A C 1
ATOM 653 O O . ARG A 1 86 ? -18.398 -5.903 31.664 1.00 98.19 86 ARG A O 1
ATOM 660 N N . ASP A 1 87 ? -17.540 -4.247 30.409 1.00 97.88 87 ASP A N 1
ATOM 661 C CA . ASP A 1 87 ? -18.106 -3.157 31.210 1.00 97.88 87 ASP A CA 1
ATOM 662 C C . ASP A 1 87 ? -19.638 -3.193 31.205 1.00 97.88 87 ASP A C 1
ATOM 664 O O . ASP A 1 87 ? -20.263 -3.025 32.251 1.00 97.88 87 ASP A O 1
ATOM 668 N N . VAL A 1 88 ? -20.249 -3.472 30.048 1.00 98.19 88 VAL A N 1
ATOM 669 C CA . VAL A 1 88 ? -21.702 -3.661 29.932 1.00 98.19 88 VAL A CA 1
ATOM 670 C C . VAL A 1 88 ? -22.171 -4.816 30.813 1.00 98.19 88 VAL A C 1
ATOM 672 O O . VAL A 1 88 ? -23.093 -4.620 31.597 1.00 98.19 88 VAL A O 1
ATOM 675 N N . GLN A 1 89 ? -21.509 -5.976 30.767 1.00 97.75 89 GLN A N 1
ATOM 676 C CA . GLN A 1 89 ? -21.867 -7.121 31.618 1.00 97.75 89 GLN A CA 1
ATOM 677 C C . GLN A 1 89 ? -21.771 -6.790 33.114 1.00 97.75 89 GLN A C 1
ATOM 679 O O . GLN A 1 89 ? -22.635 -7.179 33.901 1.00 97.75 89 GLN A O 1
ATOM 684 N N . LEU A 1 90 ? -20.732 -6.055 33.519 1.00 98.31 90 LEU A N 1
ATOM 685 C CA . LEU A 1 90 ? -20.556 -5.630 34.908 1.00 98.31 90 LEU A CA 1
ATOM 686 C C . LEU A 1 90 ? -21.657 -4.653 35.339 1.00 98.31 90 LEU A C 1
ATOM 688 O O . LEU A 1 90 ? -22.204 -4.778 36.436 1.00 98.31 90 LEU A O 1
ATOM 692 N N . LEU A 1 91 ? -22.002 -3.696 34.476 1.00 98.19 91 LEU A N 1
ATOM 693 C CA . LEU A 1 91 ? -23.079 -2.743 34.729 1.00 98.19 91 LEU A CA 1
ATOM 694 C C . LEU A 1 91 ? -24.442 -3.431 34.801 1.00 98.19 91 LEU A C 1
ATOM 696 O O . LEU A 1 91 ? -25.209 -3.123 35.706 1.00 98.19 91 LEU A O 1
ATOM 700 N N . GLU A 1 92 ? -24.731 -4.374 33.906 1.00 98.19 92 GLU A N 1
ATOM 701 C CA . GLU A 1 92 ? -25.962 -5.173 33.935 1.00 98.19 92 GLU A CA 1
ATOM 702 C C . GLU A 1 92 ? -26.091 -5.946 35.253 1.00 98.19 92 GLU A C 1
ATOM 704 O O . GLU A 1 92 ? -27.142 -5.895 35.893 1.00 98.19 92 GLU A O 1
ATOM 709 N N . ALA A 1 93 ? -25.010 -6.581 35.719 1.00 97.75 93 ALA A N 1
ATOM 710 C CA . ALA A 1 93 ? -25.000 -7.271 37.007 1.00 97.75 93 ALA A CA 1
ATOM 711 C C . ALA A 1 93 ? -25.264 -6.314 38.183 1.00 97.75 93 ALA A C 1
ATOM 713 O O . ALA A 1 93 ? -26.068 -6.619 39.064 1.00 97.75 93 ALA A O 1
ATOM 714 N N . ARG A 1 94 ? -24.636 -5.130 38.183 1.00 97.75 94 ARG A N 1
ATOM 715 C CA . ARG A 1 94 ? -24.846 -4.127 39.238 1.00 97.75 94 ARG A CA 1
ATOM 716 C C . ARG A 1 94 ? -26.253 -3.532 39.203 1.00 97.75 94 ARG A C 1
ATOM 718 O O . ARG A 1 94 ? -26.812 -3.240 40.256 1.00 97.75 94 ARG A O 1
ATOM 725 N N . VAL A 1 95 ? -26.828 -3.340 38.017 1.00 97.75 95 VAL A N 1
ATOM 726 C CA . VAL A 1 95 ? -28.222 -2.904 37.868 1.00 97.75 95 VAL A CA 1
ATOM 727 C C . VAL A 1 95 ? -29.158 -3.960 38.444 1.00 97.75 95 VAL A C 1
ATOM 729 O O . VAL A 1 95 ? -30.004 -3.600 39.252 1.00 97.75 95 VAL A O 1
ATOM 732 N N . ALA A 1 96 ? -28.963 -5.242 38.127 1.00 97.31 96 ALA A N 1
ATOM 733 C CA . ALA A 1 96 ? -29.779 -6.322 38.680 1.00 97.31 96 ALA A CA 1
ATOM 734 C C . ALA A 1 96 ? -29.700 -6.392 40.218 1.00 97.31 96 ALA A C 1
ATOM 736 O O . ALA A 1 96 ? -30.713 -6.580 40.890 1.00 97.31 96 ALA A O 1
ATOM 737 N N . GLU A 1 97 ? -28.508 -6.194 40.789 1.00 97.19 97 GLU A N 1
ATOM 738 C CA . GLU A 1 97 ? -28.315 -6.113 42.241 1.00 97.19 97 GLU A CA 1
ATOM 739 C C . GLU A 1 97 ? -29.086 -4.931 42.851 1.00 97.19 97 GLU A C 1
ATOM 741 O O . GLU A 1 97 ? -29.853 -5.108 43.797 1.00 97.19 97 GLU A O 1
ATOM 746 N N . LEU A 1 98 ? -28.952 -3.737 42.267 1.00 96.25 98 LEU A N 1
ATOM 747 C CA . LEU A 1 98 ? -29.669 -2.541 42.717 1.00 96.25 98 LEU A CA 1
ATOM 748 C C . LEU A 1 98 ? -31.189 -2.675 42.558 1.00 96.25 98 LEU A C 1
ATOM 750 O O . LEU A 1 98 ? -31.943 -2.205 43.407 1.00 96.25 98 LEU A O 1
ATOM 754 N N . GLU A 1 99 ? -31.664 -3.316 41.494 1.00 96.81 99 GLU A N 1
ATOM 755 C CA . GLU A 1 99 ? -33.086 -3.603 41.293 1.00 96.81 99 GLU A CA 1
ATOM 756 C C . GLU A 1 99 ? -33.621 -4.560 42.367 1.00 96.81 99 GLU A C 1
ATOM 758 O O . GLU A 1 99 ? -34.728 -4.355 42.878 1.00 96.81 99 GLU A O 1
ATOM 763 N N . ALA A 1 100 ? -32.829 -5.559 42.771 1.00 95.12 100 ALA A N 1
ATOM 764 C CA . ALA A 1 100 ? -33.169 -6.447 43.879 1.00 95.12 100 ALA A CA 1
ATOM 765 C C . ALA A 1 100 ? -33.212 -5.695 45.221 1.00 95.12 100 ALA A C 1
ATOM 767 O O . ALA A 1 100 ? -34.182 -5.848 45.968 1.00 95.12 100 ALA A O 1
ATOM 768 N N . GLU A 1 101 ? -32.224 -4.839 45.507 1.00 94.75 101 GLU A N 1
ATOM 769 C CA . GLU A 1 101 ? -32.206 -3.979 46.701 1.00 94.75 101 GLU A CA 1
ATOM 770 C C . GLU A 1 101 ? -33.432 -3.053 46.748 1.00 94.75 101 GLU A C 1
ATOM 772 O O . GLU A 1 101 ? -34.142 -2.997 47.754 1.00 94.75 101 GLU A O 1
ATOM 777 N N . VAL A 1 102 ? -33.745 -2.366 45.644 1.00 93.44 102 VAL A N 1
ATOM 778 C CA . VAL A 1 102 ? -34.926 -1.493 45.550 1.00 93.44 102 VAL A CA 1
ATOM 779 C C . VAL A 1 102 ? -36.209 -2.288 45.760 1.00 93.44 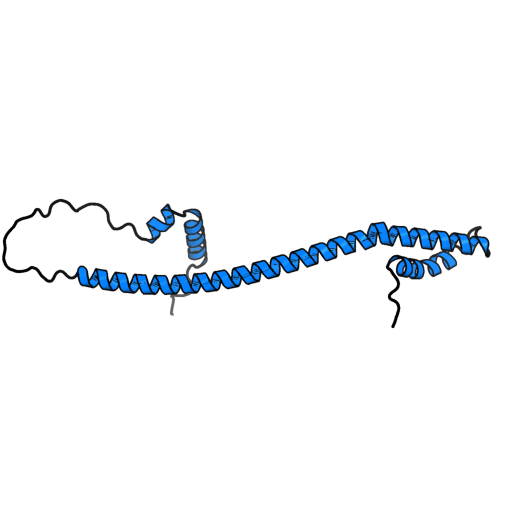102 VAL A C 1
ATOM 781 O O . VAL A 1 102 ? -37.107 -1.817 46.453 1.00 93.44 102 VAL A O 1
ATOM 784 N N . THR A 1 103 ? -36.307 -3.493 45.200 1.00 93.19 103 THR A N 1
ATOM 785 C CA . THR A 1 103 ? -37.481 -4.355 45.387 1.00 93.19 103 THR A CA 1
ATOM 786 C C . THR A 1 103 ? -37.665 -4.727 46.856 1.00 93.19 103 THR A C 1
ATOM 788 O O . THR A 1 103 ? -38.783 -4.627 47.358 1.00 93.19 103 THR A O 1
ATOM 791 N N . GLN A 1 104 ? -36.585 -5.070 47.569 1.00 89.94 104 GLN A N 1
ATOM 792 C CA . GLN A 1 104 ? -36.631 -5.344 49.010 1.00 89.94 104 GLN A CA 1
ATOM 793 C C . GLN A 1 104 ? -37.100 -4.125 49.812 1.00 89.94 104 GLN A C 1
ATOM 795 O O . GLN A 1 104 ? -37.966 -4.257 50.675 1.00 89.94 104 GLN A O 1
ATOM 800 N N . LEU A 1 105 ? -36.591 -2.932 49.491 1.00 89.69 105 LEU A N 1
ATOM 801 C CA . LEU A 1 105 ? -36.993 -1.683 50.149 1.00 89.69 105 LEU A CA 1
ATOM 802 C C . LEU A 1 105 ? -38.442 -1.273 49.836 1.00 89.69 105 LEU A C 1
ATOM 804 O O . LEU A 1 105 ? -39.043 -0.512 50.593 1.00 89.69 105 LEU A O 1
ATOM 808 N N . ARG A 1 106 ? -39.010 -1.760 48.726 1.00 86.38 106 ARG A N 1
ATOM 809 C CA . ARG A 1 106 ? -40.36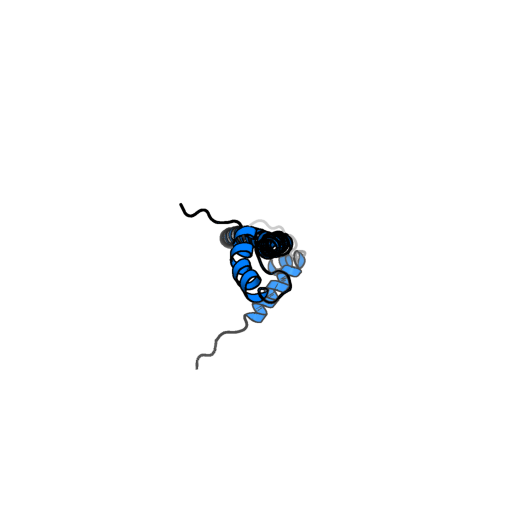5 -1.427 48.263 1.00 86.38 106 ARG A CA 1
ATOM 810 C C . ARG A 1 106 ? -41.441 -2.402 48.746 1.00 86.38 106 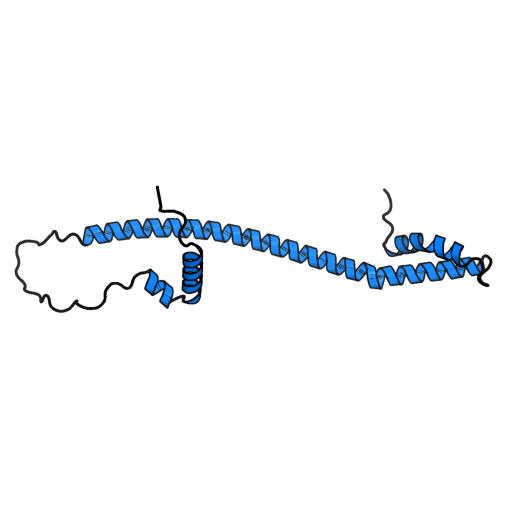ARG A C 1
ATOM 812 O O . ARG A 1 106 ? -42.618 -2.123 48.519 1.00 86.38 106 ARG A O 1
ATOM 819 N N . VAL A 1 107 ? -41.083 -3.516 49.399 1.00 65.69 107 VAL A N 1
ATOM 820 C CA . VAL A 1 107 ? -42.062 -4.416 50.033 1.00 65.69 107 VAL A CA 1
ATOM 821 C C . VAL A 1 107 ? -42.827 -3.621 51.104 1.00 65.69 107 VAL A C 1
ATOM 823 O O . VAL A 1 107 ? -42.219 -3.182 52.083 1.00 65.69 107 VAL A O 1
ATOM 826 N N . PRO A 1 108 ? -44.152 -3.419 50.973 1.00 60.31 108 PRO A N 1
ATOM 827 C CA . PRO A 1 108 ? -44.929 -2.751 52.007 1.00 60.31 108 PRO A CA 1
ATOM 828 C C . PRO A 1 108 ? -45.057 -3.720 53.186 1.00 60.31 108 PRO A C 1
ATOM 830 O O . PRO A 1 108 ? -45.819 -4.682 53.114 1.00 60.31 108 PRO A O 1
ATOM 833 N N . GLY A 1 109 ? -44.265 -3.521 54.246 1.00 47.59 109 GLY A N 1
ATOM 834 C CA . GLY A 1 109 ? -44.177 -4.554 55.278 1.00 47.59 109 GLY A CA 1
ATOM 835 C C . GLY A 1 109 ? -43.487 -4.236 56.600 1.00 47.59 109 GLY A C 1
ATOM 836 O O . GLY A 1 109 ? -43.214 -5.176 57.330 1.00 47.59 109 GLY A O 1
ATOM 837 N N . VAL A 1 110 ? -43.258 -2.969 56.962 1.00 43.41 110 VAL A N 1
ATOM 838 C CA . VAL A 1 110 ? -43.327 -2.542 58.375 1.00 43.41 110 VAL A CA 1
ATOM 839 C C . VAL A 1 110 ? -44.136 -1.253 58.415 1.00 43.41 110 VAL A C 1
ATOM 841 O O . VAL A 1 110 ? -43.627 -0.148 58.577 1.00 43.41 110 VAL A O 1
ATOM 844 N N . VAL A 1 111 ? -45.451 -1.418 58.267 1.00 42.09 111 VAL A N 1
ATOM 845 C CA . VAL A 1 111 ? -46.370 -0.607 59.059 1.00 42.09 111 VAL A CA 1
ATOM 846 C C . VAL A 1 111 ? -46.062 -0.983 60.502 1.00 42.09 111 VAL A C 1
ATOM 848 O O . VAL A 1 111 ? -46.464 -2.039 60.990 1.00 42.09 111 VAL A O 1
ATOM 851 N N . LEU A 1 112 ? -45.260 -0.147 61.155 1.00 38.69 112 LEU A N 1
ATOM 852 C CA . LEU A 1 112 ? -45.119 -0.146 62.598 1.00 38.69 112 LEU A CA 1
ATOM 853 C C . LEU A 1 112 ? -46.498 0.256 63.125 1.00 38.69 112 LEU A C 1
ATOM 855 O O . LEU A 1 112 ? -46.889 1.421 63.090 1.00 38.69 112 LEU A O 1
ATOM 859 N N . ALA A 1 113 ? -47.289 -0.751 63.489 1.00 42.62 113 ALA A N 1
ATOM 860 C CA . ALA A 1 113 ? -48.549 -0.559 64.172 1.00 42.62 113 ALA A CA 1
ATOM 861 C C . ALA A 1 113 ? -48.273 0.238 65.453 1.00 42.62 113 ALA A C 1
ATOM 863 O O . ALA A 1 113 ? -47.664 -0.272 66.391 1.00 42.62 113 ALA A O 1
ATOM 864 N N . GLY A 1 114 ? -48.724 1.492 65.463 1.00 40.75 114 GLY A N 1
ATOM 865 C CA . GLY A 1 114 ? -48.759 2.334 66.651 1.00 40.75 114 GLY A CA 1
ATOM 866 C C . GLY A 1 114 ? -47.840 3.547 66.595 1.00 40.75 114 GLY A C 1
ATOM 867 O O . GLY A 1 114 ? -46.834 3.586 67.290 1.00 40.75 114 GLY A O 1
ATOM 868 N N . LEU A 1 115 ? -48.238 4.569 65.839 1.00 34.41 115 LEU A N 1
ATOM 869 C CA . LEU A 1 115 ? -48.492 5.912 66.375 1.00 34.41 115 LEU A CA 1
ATOM 870 C C . LEU A 1 115 ? -49.077 6.771 65.255 1.00 34.41 115 LEU A C 1
ATOM 872 O O . LEU A 1 115 ? -48.461 6.974 64.213 1.00 34.41 115 LEU A O 1
ATOM 876 N N . GLY A 1 116 ? -50.319 7.203 65.465 1.00 44.03 116 GLY A N 1
ATOM 877 C CA . GLY A 1 116 ? -51.062 7.996 64.504 1.00 44.03 116 GLY A CA 1
ATOM 878 C C . GLY A 1 116 ? -50.362 9.313 64.206 1.00 44.03 116 GLY A C 1
ATOM 879 O O . GLY A 1 116 ? -50.143 10.115 65.106 1.00 44.03 116 GLY A O 1
ATOM 880 N N . VAL A 1 117 ? -50.085 9.535 62.928 1.00 34.81 117 VAL A N 1
ATOM 881 C CA . VAL A 1 117 ? -50.066 10.855 62.311 1.00 34.81 117 VAL A CA 1
ATOM 882 C C . VAL A 1 117 ? -50.636 10.642 60.916 1.00 34.81 117 VAL A C 1
ATOM 884 O O . VAL A 1 117 ? -50.015 9.989 60.079 1.00 34.81 117 VA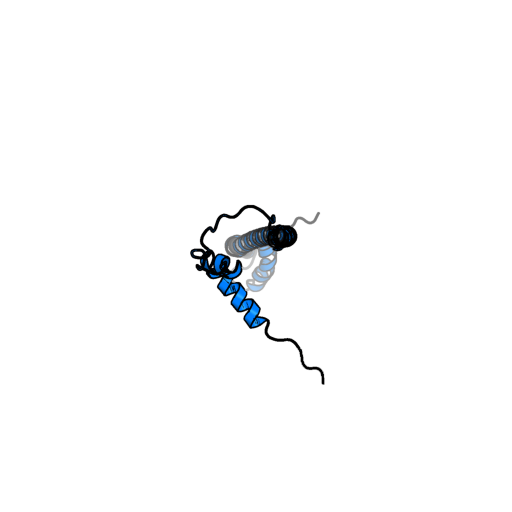L A O 1
ATOM 887 N N . GLU A 1 118 ? -51.848 11.143 60.682 1.00 43.75 118 GLU A N 1
ATOM 888 C CA . GLU A 1 118 ? -52.284 11.414 59.320 1.00 43.75 118 GLU A CA 1
ATOM 889 C C . GLU A 1 118 ? -51.292 12.403 58.707 1.00 43.75 118 GLU A C 1
ATOM 891 O O . GLU A 1 118 ? -51.229 13.566 59.101 1.00 43.75 118 GLU A O 1
ATOM 896 N N . ALA A 1 119 ? -50.490 11.920 57.765 1.00 40.09 119 ALA A N 1
ATOM 897 C CA . ALA A 1 119 ? -49.737 12.749 56.844 1.00 40.09 119 ALA A CA 1
ATOM 898 C C . ALA A 1 119 ? -50.164 12.351 55.431 1.00 40.09 119 ALA A C 1
ATOM 900 O O . ALA A 1 119 ? -49.563 11.501 54.782 1.00 40.09 119 ALA A O 1
ATOM 901 N N . ASP A 1 120 ? -51.296 12.931 55.048 1.00 34.84 120 ASP A N 1
ATOM 902 C CA . ASP A 1 120 ? -51.584 13.466 53.723 1.00 34.84 120 ASP A CA 1
ATOM 903 C C . ASP A 1 120 ? -51.100 12.624 52.527 1.00 34.84 120 ASP A C 1
ATOM 905 O O . ASP A 1 120 ? -50.032 12.825 51.944 1.00 34.84 120 ASP A O 1
ATOM 909 N N . ALA A 1 121 ? -51.951 11.682 52.123 1.00 40.66 121 ALA A N 1
ATOM 910 C CA . ALA A 1 121 ? -51.812 10.862 50.924 1.00 40.66 121 ALA A CA 1
ATOM 911 C C . ALA A 1 121 ? -52.083 11.644 49.616 1.00 40.66 121 ALA A C 1
ATOM 913 O O . ALA A 1 121 ? -52.654 11.095 48.672 1.00 40.66 121 ALA A O 1
ATOM 914 N N . ALA A 1 122 ? -51.689 12.919 49.533 1.00 40.97 122 ALA A N 1
ATOM 915 C CA . ALA A 1 122 ? -52.075 13.798 48.432 1.00 40.97 122 ALA A CA 1
ATOM 916 C C . ALA A 1 122 ? -50.944 14.692 47.894 1.00 40.97 122 ALA A C 1
ATOM 918 O O . ALA A 1 122 ? -51.178 15.867 47.663 1.00 40.97 122 ALA A O 1
ATOM 919 N N . SER A 1 123 ? -49.733 14.177 47.617 1.00 41.59 123 SER A N 1
ATOM 920 C CA . SER A 1 123 ? -48.811 14.877 46.687 1.00 41.59 123 SER A CA 1
ATOM 921 C C . SER A 1 123 ? -47.595 14.061 46.200 1.00 41.59 123 SER A C 1
ATOM 923 O O . SER A 1 123 ? -46.469 14.549 46.246 1.00 41.59 123 SER A O 1
ATOM 925 N N . VAL A 1 124 ? -47.772 12.847 45.665 1.00 41.34 124 VAL A N 1
ATOM 926 C CA . VAL A 1 124 ? -46.781 12.273 44.715 1.00 41.34 124 VAL A CA 1
ATOM 927 C C . VAL A 1 124 ? -47.495 11.522 43.583 1.00 41.34 124 VAL A C 1
ATOM 929 O O . VAL A 1 124 ? -47.153 10.406 43.208 1.00 41.34 124 VAL A O 1
ATOM 932 N N . ALA A 1 125 ? -48.533 12.140 43.026 1.00 43.03 125 ALA A N 1
ATOM 933 C CA . ALA A 1 125 ? -48.974 11.832 41.673 1.00 43.03 125 ALA A CA 1
ATOM 934 C C . ALA A 1 125 ? -48.207 12.775 40.740 1.00 43.03 125 ALA A C 1
ATOM 936 O O . ALA A 1 125 ? -48.562 13.943 40.609 1.00 43.03 125 ALA A O 1
ATOM 937 N N . GLY A 1 126 ? -47.109 12.313 40.143 1.00 44.00 126 GLY A N 1
ATOM 938 C CA . GLY A 1 126 ? -46.326 13.194 39.283 1.00 44.00 126 GLY A CA 1
ATOM 939 C C . GLY A 1 126 ? -45.114 12.542 38.647 1.00 44.00 126 GLY A C 1
ATOM 940 O O . GLY A 1 126 ? -43.994 12.752 39.095 1.00 44.00 126 GLY A O 1
ATOM 941 N N . THR A 1 127 ? -45.357 11.881 37.516 1.00 40.12 127 THR A N 1
ATOM 942 C CA . THR A 1 127 ? -44.392 11.360 36.531 1.00 40.12 127 THR A CA 1
ATOM 943 C C . THR A 1 127 ? -43.925 9.915 36.777 1.00 40.12 127 THR A C 1
ATOM 945 O O . THR A 1 127 ? -43.247 9.650 37.771 1.00 40.12 127 THR A O 1
ATOM 948 N N . PRO A 1 128 ? -44.245 8.957 35.878 1.00 51.44 128 PRO A N 1
ATOM 949 C CA . PRO A 1 128 ? -43.615 7.639 35.911 1.00 51.44 128 PRO A CA 1
ATOM 950 C C . PRO A 1 128 ? -42.093 7.811 35.790 1.00 51.44 128 PRO A C 1
ATOM 952 O O . PRO A 1 128 ? -41.650 8.754 35.123 1.00 51.44 128 PRO A O 1
ATOM 955 N N . PRO A 1 129 ? -41.272 6.942 36.410 1.00 55.62 129 PRO A N 1
ATOM 956 C CA . PRO A 1 129 ? -39.834 6.988 36.200 1.00 55.62 129 PRO A CA 1
ATOM 957 C C . PRO A 1 129 ? -39.598 6.822 34.701 1.00 55.62 129 PRO A C 1
ATOM 959 O O . PRO A 1 129 ? -39.897 5.768 34.141 1.00 55.62 129 PRO A O 1
ATOM 962 N N . GLN A 1 130 ? -39.145 7.891 34.039 1.00 59.84 130 GLN A N 1
ATOM 963 C CA . GLN A 1 130 ? -38.798 7.843 32.624 1.00 59.84 130 GLN A CA 1
ATOM 964 C C . GLN A 1 130 ? -37.870 6.651 32.431 1.00 59.84 130 GLN A C 1
ATOM 966 O O . GLN A 1 130 ? -36.856 6.541 33.132 1.00 59.84 130 GLN A O 1
ATOM 971 N N . SER A 1 131 ? -38.256 5.751 31.525 1.00 69.31 131 SER A N 1
ATOM 972 C CA . SER A 1 131 ? -37.485 4.552 31.232 1.00 69.31 131 SER A CA 1
ATOM 973 C C . SER A 1 131 ? -36.036 4.960 30.991 1.00 69.31 131 SER A C 1
ATOM 975 O O . SER A 1 131 ? -35.763 5.971 30.337 1.00 69.31 131 SER A O 1
ATOM 977 N N . LEU A 1 132 ? -35.084 4.189 31.519 1.00 62.84 132 LEU A N 1
ATOM 978 C CA . LEU A 1 132 ? -33.656 4.402 31.269 1.00 62.84 132 LEU A CA 1
ATOM 979 C C . LEU A 1 132 ? -33.384 4.562 29.758 1.00 62.84 132 LEU A C 1
ATOM 981 O O . LEU A 1 132 ? -32.536 5.355 29.351 1.00 62.84 132 LEU A O 1
ATOM 985 N N . ARG A 1 133 ? -34.188 3.873 28.936 1.00 65.25 133 ARG A N 1
ATOM 986 C CA . ARG A 1 133 ? -34.195 3.948 27.475 1.00 65.25 133 ARG A CA 1
ATOM 987 C C . ARG A 1 133 ? -34.566 5.343 26.952 1.00 65.25 133 ARG A C 1
ATOM 989 O O . ARG A 1 133 ? -33.870 5.865 26.086 1.00 65.25 133 ARG A O 1
ATOM 996 N N . ASP A 1 134 ? -35.582 5.984 27.524 1.00 74.44 134 ASP A N 1
ATOM 997 C CA . ASP A 1 134 ? -36.006 7.341 27.149 1.00 74.44 134 ASP A CA 1
ATOM 998 C C . ASP A 1 134 ? -34.967 8.387 27.562 1.00 74.44 134 ASP A C 1
ATOM 1000 O O . ASP A 1 134 ? -34.645 9.297 26.798 1.00 74.44 134 ASP A O 1
ATOM 1004 N N . ARG A 1 135 ? -34.364 8.215 28.745 1.00 77.88 135 ARG A N 1
ATOM 1005 C CA . ARG A 1 135 ? -33.273 9.082 29.216 1.00 77.88 135 ARG A CA 1
ATOM 1006 C C . ARG A 1 135 ? -32.027 8.975 28.339 1.00 77.88 135 ARG A C 1
ATOM 1008 O O . ARG A 1 135 ? -31.379 9.988 28.074 1.00 77.88 135 ARG A O 1
ATOM 1015 N N . LEU A 1 136 ? -31.684 7.770 27.886 1.00 72.75 136 LEU A N 1
ATOM 1016 C CA . LEU A 1 136 ? -30.564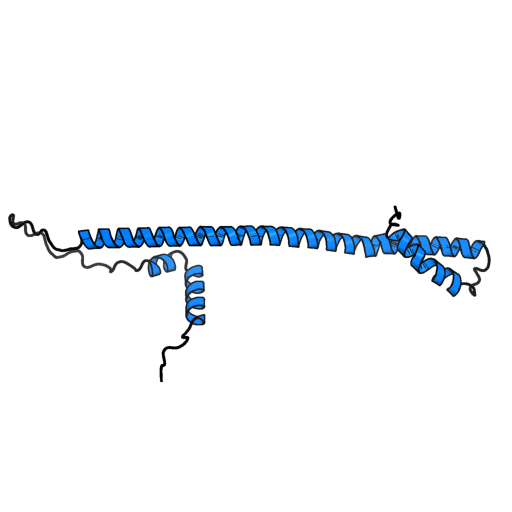 7.553 26.968 1.00 72.75 136 LEU A CA 1
ATOM 1017 C C . LEU A 1 136 ? -30.850 8.139 25.581 1.00 72.75 136 LEU A C 1
ATOM 1019 O O . LEU A 1 136 ? -29.977 8.808 25.030 1.00 72.75 136 LEU A O 1
ATOM 1023 N N . ARG A 1 137 ? -32.077 7.984 25.066 1.00 78.75 137 ARG A N 1
ATOM 1024 C CA . ARG A 1 137 ? -32.516 8.586 23.796 1.00 78.75 137 ARG A CA 1
ATOM 1025 C C . ARG A 1 137 ? -32.477 10.116 23.834 1.00 78.75 137 ARG A C 1
ATOM 1027 O O . ARG A 1 137 ? -32.013 10.729 22.880 1.00 78.75 137 ARG A O 1
ATOM 1034 N N . ALA A 1 138 ? -32.889 10.733 24.942 1.00 78.25 138 ALA A N 1
ATOM 1035 C CA . ALA A 1 138 ? -32.834 12.186 25.110 1.00 78.25 138 ALA A CA 1
ATOM 1036 C C . ALA A 1 138 ? -31.395 12.732 25.156 1.00 78.25 138 ALA A C 1
ATOM 1038 O O . ALA A 1 138 ? -31.127 13.818 24.649 1.00 78.25 138 ALA A O 1
ATOM 1039 N N . LYS A 1 139 ? -30.461 11.986 25.763 1.00 83.06 139 LYS A N 1
ATOM 1040 C CA . LYS A 1 139 ? -29.062 12.418 25.906 1.00 83.06 139 LYS A CA 1
ATOM 1041 C C . LYS A 1 139 ? -28.219 12.129 24.660 1.00 83.06 139 LYS A C 1
ATOM 1043 O O . LYS A 1 139 ? -27.272 12.863 24.391 1.00 83.06 139 LYS A O 1
ATOM 1048 N N . TYR A 1 140 ? -28.565 11.085 23.906 1.00 83.19 140 TYR A N 1
ATOM 1049 C CA . TYR A 1 140 ? -27.831 10.652 22.719 1.00 83.19 140 TYR A CA 1
ATOM 1050 C C . TYR A 1 140 ? -28.793 10.202 21.597 1.00 83.19 140 TYR A C 1
ATOM 1052 O O . TYR A 1 140 ? -28.984 9.004 21.373 1.00 83.19 140 TYR A O 1
ATOM 1060 N N . PRO A 1 141 ? -29.406 11.147 20.862 1.00 74.62 141 PRO A N 1
ATOM 1061 C CA . PRO A 1 141 ? -30.419 10.823 19.854 1.00 74.62 141 PRO A CA 1
ATOM 1062 C C . PRO A 1 141 ? -29.846 10.025 18.671 1.00 74.62 141 PRO A C 1
ATOM 1064 O O . PRO A 1 141 ? -30.463 9.065 18.218 1.00 74.62 141 PRO A O 1
ATOM 1067 N N . ALA A 1 142 ? -28.621 10.336 18.235 1.00 75.94 142 ALA A N 1
ATOM 1068 C CA . ALA A 1 142 ? -27.985 9.670 17.096 1.00 75.94 142 ALA A CA 1
ATOM 1069 C C . ALA A 1 142 ? -27.673 8.179 17.345 1.00 75.94 142 ALA A C 1
ATOM 1071 O O . ALA A 1 142 ? -27.764 7.362 16.429 1.00 75.94 142 ALA A O 1
ATOM 1072 N N . THR A 1 143 ? -27.320 7.794 18.576 1.00 74.56 143 THR A N 1
ATOM 1073 C CA . THR A 1 143 ? -27.097 6.381 18.936 1.00 74.56 143 THR A CA 1
ATOM 1074 C C . THR A 1 143 ? -28.406 5.625 19.121 1.00 74.56 143 THR A C 1
ATOM 1076 O O . THR A 1 143 ? -28.464 4.445 18.781 1.00 74.56 143 THR A O 1
ATOM 1079 N N . ALA A 1 144 ? -29.458 6.284 19.610 1.00 72.56 144 ALA A N 1
ATOM 1080 C CA . ALA A 1 144 ? -30.783 5.679 19.706 1.00 72.56 144 ALA A CA 1
ATOM 1081 C C . ALA A 1 144 ? -31.367 5.371 18.319 1.00 72.56 144 ALA A C 1
ATOM 1083 O O . ALA A 1 144 ? -31.839 4.261 18.098 1.00 72.56 144 ALA A O 1
ATOM 1084 N N . GLU A 1 145 ? -31.241 6.291 17.358 1.00 73.94 145 GLU A N 1
ATOM 1085 C CA . GLU A 1 145 ? -31.666 6.058 15.970 1.00 73.94 145 GLU A CA 1
ATOM 1086 C C . GLU A 1 145 ? -30.883 4.925 15.291 1.00 73.94 145 GLU A C 1
ATOM 1088 O O . GLU A 1 145 ? -31.440 4.169 14.496 1.00 73.94 145 GLU A O 1
ATOM 1093 N N . ALA A 1 146 ? -29.590 4.782 15.597 1.00 76.12 146 ALA A N 1
ATOM 1094 C CA . ALA A 1 146 ? -28.774 3.694 15.062 1.00 76.12 146 ALA A CA 1
ATOM 1095 C C . ALA A 1 146 ? -29.180 2.321 15.630 1.00 76.12 146 ALA A C 1
ATOM 1097 O O . ALA A 1 146 ? -29.170 1.330 14.901 1.00 76.12 146 ALA A O 1
ATOM 1098 N N . LEU A 1 147 ? -29.558 2.266 16.912 1.00 69.81 147 LEU A N 1
ATOM 1099 C CA . LEU A 1 147 ? -30.082 1.065 17.570 1.00 69.81 147 LEU A CA 1
ATOM 1100 C C . LEU A 1 147 ? -31.477 0.696 17.057 1.00 69.81 147 LEU A C 1
ATOM 1102 O O . LEU A 1 147 ? -31.690 -0.460 16.711 1.00 69.81 147 LEU A O 1
ATOM 1106 N N . ASP A 1 148 ? -32.382 1.670 16.922 1.00 73.75 148 ASP A N 1
ATOM 1107 C CA . ASP A 1 148 ? -33.729 1.444 16.381 1.00 73.75 148 ASP A CA 1
ATOM 1108 C C . ASP A 1 148 ? -33.666 0.938 14.928 1.00 73.75 148 ASP A C 1
ATOM 1110 O O . ASP A 1 148 ? -34.417 0.040 14.550 1.00 73.75 148 ASP A O 1
ATOM 1114 N N . ARG A 1 149 ? -32.723 1.442 14.116 1.00 76.31 149 ARG A N 1
ATOM 1115 C CA . ARG A 1 149 ? -32.489 0.942 12.750 1.00 76.31 149 ARG A CA 1
ATOM 1116 C C . ARG A 1 149 ? -32.003 -0.509 12.750 1.00 76.31 149 ARG A C 1
ATOM 1118 O O . ARG A 1 149 ? -32.486 -1.308 11.957 1.00 76.31 149 ARG A O 1
ATOM 1125 N N . ARG A 1 150 ? -31.108 -0.865 13.676 1.00 70.94 150 ARG A N 1
ATOM 1126 C CA . ARG A 1 150 ? -30.592 -2.234 13.820 1.00 70.94 150 ARG A CA 1
ATOM 1127 C C . ARG A 1 150 ? -31.657 -3.215 14.320 1.00 70.94 150 ARG A C 1
ATOM 1129 O O . ARG A 1 150 ? -31.703 -4.341 13.842 1.00 70.94 150 ARG A O 1
ATOM 1136 N N . ASP A 1 151 ? -32.509 -2.795 15.253 1.00 68.56 151 ASP A N 1
ATOM 1137 C CA . ASP A 1 151 ? -33.614 -3.611 15.773 1.00 68.56 151 ASP A CA 1
ATOM 1138 C C . ASP A 1 151 ? -34.733 -3.773 14.723 1.00 68.56 151 ASP A C 1
ATOM 1140 O O . ASP A 1 151 ? -35.340 -4.839 14.628 1.00 68.56 151 ASP A O 1
ATOM 1144 N N . ALA A 1 152 ? -34.965 -2.759 13.877 1.00 69.94 152 ALA A N 1
ATOM 1145 C CA . ALA A 1 152 ? -35.890 -2.842 12.744 1.00 69.94 152 ALA A CA 1
ATOM 1146 C C . ALA A 1 152 ? -35.367 -3.758 11.621 1.00 69.94 152 ALA A C 1
ATOM 1148 O O . ALA A 1 152 ? -36.136 -4.506 11.019 1.00 69.94 152 ALA A O 1
ATOM 1149 N N . GLU A 1 153 ? -34.055 -3.739 11.371 1.00 69.75 153 GLU A N 1
ATOM 1150 C CA . GLU A 1 153 ? -33.375 -4.659 10.448 1.00 69.75 153 GLU A CA 1
ATOM 1151 C C . GLU A 1 153 ? -33.309 -6.102 10.990 1.00 69.75 153 GLU A C 1
ATOM 1153 O O . GLU A 1 153 ? -33.132 -7.040 10.215 1.00 69.75 153 GLU A O 1
ATOM 1158 N N . ALA A 1 154 ? -33.509 -6.299 12.299 1.00 59.25 154 ALA A N 1
ATOM 1159 C CA . ALA A 1 154 ? -33.518 -7.605 12.962 1.00 59.25 154 ALA A CA 1
ATOM 1160 C C . ALA A 1 154 ? -34.913 -8.277 13.059 1.00 59.25 154 ALA A C 1
ATOM 1162 O O . ALA A 1 154 ? -35.058 -9.291 13.746 1.00 59.25 154 ALA A O 1
ATOM 1163 N N . GLY A 1 155 ? -35.948 -7.754 12.387 1.00 54.28 155 GLY A N 1
ATOM 1164 C CA . GLY A 1 155 ? -37.308 -8.322 12.410 1.00 54.28 155 GLY A CA 1
ATOM 1165 C C . GLY A 1 155 ? -37.454 -9.733 11.792 1.00 54.28 155 GLY A C 1
ATOM 1166 O O . GLY A 1 155 ? -36.623 -10.185 11.007 1.00 54.28 155 GLY A O 1
ATOM 1167 N N . PRO A 1 156 ? -38.573 -10.420 12.082 1.00 52.09 156 PRO A N 1
ATOM 1168 C CA . PRO A 1 156 ? -38.678 -11.581 12.961 1.00 52.09 156 PRO A CA 1
ATOM 1169 C C . PRO A 1 156 ? -38.218 -12.894 12.298 1.00 52.09 156 PRO A C 1
ATOM 1171 O O . PRO A 1 156 ? -38.860 -13.411 11.383 1.00 52.09 156 PRO A O 1
ATOM 1174 N N . SER A 1 157 ? -37.160 -13.521 12.815 1.00 50.41 157 SER A N 1
ATOM 1175 C CA . SER A 1 157 ? -36.866 -14.920 12.479 1.00 50.41 157 SER A CA 1
ATOM 1176 C C . SER A 1 157 ? -37.649 -15.868 13.394 1.00 50.41 157 SER A C 1
ATOM 1178 O O . SER A 1 157 ? -37.240 -16.128 14.518 1.00 50.41 157 SER A O 1
ATOM 1180 N N . ARG A 1 158 ? -38.752 -16.396 12.841 1.00 48.81 158 ARG A N 1
ATOM 1181 C CA . ARG A 1 158 ? -39.442 -17.661 13.174 1.00 48.81 158 ARG A CA 1
ATOM 1182 C C . ARG A 1 158 ? -39.968 -17.848 14.607 1.00 48.81 158 ARG A C 1
ATOM 1184 O O . ARG A 1 158 ? -39.393 -18.586 15.397 1.00 48.81 158 ARG A O 1
ATOM 1191 N N . SER A 1 159 ? -41.189 -17.360 14.822 1.00 44.72 159 SER A N 1
ATOM 1192 C CA . SER A 1 159 ? -42.201 -18.103 15.586 1.00 44.72 159 SER A CA 1
ATOM 1193 C C . SER A 1 159 ? -43.364 -18.424 14.650 1.00 44.72 159 SER A C 1
ATOM 1195 O O . SER A 1 159 ? -44.234 -17.589 14.429 1.00 44.72 159 SER A O 1
ATOM 1197 N N . ALA A 1 160 ? -43.315 -19.606 14.047 1.00 39.91 160 ALA A N 1
ATOM 1198 C CA . ALA A 1 160 ? -44.457 -20.319 13.483 1.00 39.91 160 ALA A CA 1
ATOM 1199 C C . ALA A 1 160 ? -44.007 -21.775 13.319 1.00 39.91 160 ALA A C 1
ATOM 1201 O O . ALA A 1 160 ? -43.413 -22.150 12.307 1.00 39.91 160 ALA A O 1
ATOM 1202 N N . GLU A 1 161 ? -44.174 -22.531 14.402 1.00 43.38 161 GLU A N 1
ATOM 1203 C CA . GLU A 1 161 ? -44.489 -23.953 14.317 1.00 43.38 161 GLU A CA 1
ATOM 1204 C C . GLU A 1 161 ? -45.814 -24.087 13.554 1.00 43.38 161 GLU A C 1
ATOM 1206 O O . GLU A 1 161 ? -46.783 -23.409 13.896 1.00 43.38 161 GLU A O 1
ATOM 1211 N N . ASP A 1 162 ? -45.795 -24.879 12.484 1.00 41.62 162 ASP A N 1
ATOM 1212 C CA . ASP A 1 162 ? -46.748 -25.959 12.188 1.00 41.62 162 ASP A CA 1
ATOM 1213 C C . ASP A 1 162 ? -46.124 -26.877 11.119 1.00 41.62 162 ASP A C 1
ATOM 1215 O O . ASP A 1 162 ? -45.688 -26.360 10.060 1.00 41.62 162 ASP A O 1
#

Radius of gyration: 39.74 Å; chains: 1; bounding box: 84×41×107 Å

Foldseek 3Di:
DPPPDAQLVVQLVVCLVVQVVVCCPPPLHDDNSSVVSSVVSSVVSVCCCPVPVVVVVVVVVVVVVVVVVVVVVVVVVVVVVVVVVVVVVVVVVVVVVVVVVVVVVPPPPPPPPDDDDPDDPPPDPDDDPQPPLNVCCVVCVPVNVVVVVVVVVCPDDDDDDD

pLDDT: mean 78.73, std 20.4, range [34.41, 98.44]

Secondary structure (DSSP, 8-state):
------HHHHHHHHHHHHHHHHTTTSS--SHHHHHHHHHHHHHHHHHHIIIIIHHHHHHHHHHHHHHHHHHHHHHHHHHHHHHHHHHHHHHHHHHHHHHHHHHHHHS-----S-------S-S--------HHHHHHHH-HHHHHHHHHHHHHT--------